Protein AF-A0A7H4LVR6-F1 (afdb_monomer_lite)

Organism: NCBI:txid1134687

Sequence (147 aa):
MIKVTFMGAGSTIFARNVLGDIMTTPALKEVEIALYDIDSARLNESLAMLNNINRNTNAGRAKIAAYLGVENRRAALKNANYVVNAIQVGGYDPCTITDFTIAKNMVFSKLLPIPWALAVSSARCAPYPCCLISHGILKPCARTPGC

Secondary structure (DSSP, 8-state):
-EEEEEETTT-HHHHHHHHHHHHHSGGGSSEEEEEEES-HHHHHHHHHHHHHHHHHHHTT-SEEEEEEHHHHHHHHHTT-SEEEE---TTIIIIIIHHHHHHHHHTGGGGS--S-HHHHHHHHHTTTS-----SS------PPPP--

pLDDT: mean 77.24, std 24.0, range [25.94, 97.75]

Structure (mmCIF, N/CA/C/O backbone):
data_AF-A0A7H4LVR6-F1
#
_entry.id   AF-A0A7H4LVR6-F1
#
loop_
_atom_site.group_PDB
_atom_site.id
_atom_site.type_symbol
_atom_site.label_atom_id
_atom_site.label_alt_id
_atom_site.label_comp_id
_atom_site.label_asym_id
_atom_site.label_entity_id
_atom_site.label_seq_id
_atom_site.pdbx_PDB_ins_code
_atom_site.Cartn_x
_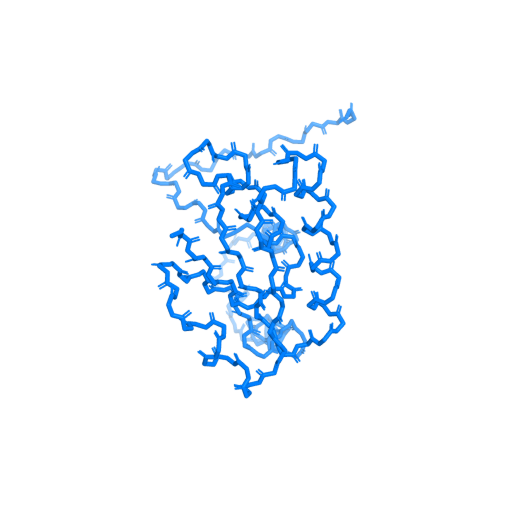atom_site.Cartn_y
_atom_site.Cartn_z
_atom_site.occupancy
_atom_site.B_iso_or_equiv
_atom_site.auth_seq_id
_atom_site.auth_comp_id
_atom_site.auth_asym_id
_atom_site.auth_atom_id
_atom_site.pdbx_PDB_model_num
ATOM 1 N N . MET A 1 1 ? -18.135 0.429 8.178 1.00 77.25 1 MET A N 1
ATOM 2 C CA . MET A 1 1 ? -16.744 0.824 8.484 1.00 77.25 1 MET A CA 1
ATOM 3 C C . MET A 1 1 ? -16.196 1.527 7.261 1.00 77.25 1 MET A C 1
ATOM 5 O O . MET A 1 1 ? -16.496 1.070 6.165 1.00 77.25 1 MET A O 1
ATOM 9 N N . ILE A 1 2 ? -15.498 2.649 7.429 1.00 94.44 2 ILE A N 1
ATOM 10 C CA . ILE A 1 2 ? -14.955 3.393 6.287 1.00 94.44 2 ILE A CA 1
ATOM 11 C C . ILE A 1 2 ? -13.805 2.577 5.693 1.00 94.44 2 ILE A C 1
ATOM 13 O O . ILE A 1 2 ? -12.933 2.127 6.434 1.00 94.44 2 ILE A O 1
ATOM 17 N N . LYS A 1 3 ? -13.811 2.382 4.373 1.00 96.50 3 LYS A N 1
ATOM 18 C CA . LYS A 1 3 ? -12.729 1.742 3.624 1.00 96.50 3 LYS A CA 1
ATOM 19 C C . LYS A 1 3 ? -12.051 2.746 2.699 1.00 96.50 3 LYS A C 1
ATOM 21 O O . LYS A 1 3 ? -12.698 3.337 1.832 1.00 96.50 3 LYS A O 1
ATOM 26 N N . VAL A 1 4 ? -10.741 2.893 2.852 1.00 96.94 4 VAL A N 1
ATOM 27 C CA . VAL A 1 4 ? -9.880 3.716 2.002 1.00 96.94 4 VAL A CA 1
ATOM 28 C C . VAL A 1 4 ? -8.967 2.791 1.211 1.00 96.94 4 VAL A C 1
ATOM 30 O O . VAL A 1 4 ? -8.219 2.002 1.781 1.00 96.94 4 VAL A O 1
ATOM 33 N N . THR A 1 5 ? -9.028 2.875 -0.114 1.00 97.44 5 THR A N 1
ATOM 34 C CA . THR A 1 5 ? -8.113 2.146 -1.000 1.00 97.44 5 THR A CA 1
ATOM 35 C C . THR A 1 5 ? -7.020 3.078 -1.482 1.00 97.44 5 THR A C 1
ATOM 37 O O . THR A 1 5 ? -7.306 4.165 -1.977 1.00 97.44 5 THR A O 1
ATOM 40 N N . PHE A 1 6 ? -5.774 2.649 -1.355 1.00 96.62 6 PHE A N 1
ATOM 41 C CA . PHE A 1 6 ? -4.603 3.402 -1.764 1.00 96.62 6 PHE A CA 1
ATOM 42 C C . PHE A 1 6 ? -3.923 2.689 -2.932 1.00 96.62 6 PHE A C 1
ATOM 44 O O . PHE A 1 6 ? -3.310 1.635 -2.767 1.00 96.62 6 PHE A O 1
ATOM 51 N N . MET A 1 7 ? -4.072 3.261 -4.121 1.00 95.31 7 MET A N 1
ATOM 52 C CA . MET A 1 7 ? -3.514 2.744 -5.366 1.00 95.31 7 MET A CA 1
ATOM 53 C C . MET A 1 7 ? -2.118 3.331 -5.577 1.00 95.31 7 MET A C 1
ATOM 55 O O . MET A 1 7 ? -1.972 4.552 -5.607 1.00 95.31 7 MET A O 1
ATOM 59 N N . GLY A 1 8 ? -1.105 2.482 -5.755 1.00 92.50 8 GLY A N 1
ATOM 60 C CA . GLY A 1 8 ? 0.295 2.923 -5.790 1.00 92.50 8 GLY A CA 1
ATOM 61 C C . GLY A 1 8 ? 0.909 2.982 -4.391 1.00 92.50 8 GLY A C 1
ATOM 62 O O . GLY A 1 8 ? 1.635 3.919 -4.051 1.00 92.50 8 GLY A O 1
ATOM 63 N N . ALA A 1 9 ? 0.568 2.007 -3.546 1.00 92.19 9 ALA A N 1
ATOM 64 C CA . ALA A 1 9 ? 1.022 1.946 -2.162 1.00 92.19 9 ALA A CA 1
ATOM 65 C C . ALA A 1 9 ? 2.536 1.751 -2.016 1.00 92.19 9 ALA A C 1
ATOM 67 O O . ALA A 1 9 ? 3.051 2.014 -0.941 1.00 92.19 9 ALA A O 1
ATOM 68 N N . GLY A 1 10 ? 3.260 1.375 -3.072 1.00 86.56 10 GLY A N 1
ATOM 69 C CA . GLY A 1 10 ? 4.718 1.280 -3.090 1.00 86.56 10 GLY A CA 1
ATOM 70 C C . GLY A 1 10 ? 5.442 2.626 -2.972 1.00 86.56 10 GLY A C 1
ATOM 71 O O . GLY A 1 10 ? 6.674 2.671 -2.934 1.00 86.56 10 GLY A O 1
ATOM 72 N N . SER A 1 11 ? 4.718 3.747 -2.935 1.00 84.38 11 SER A N 1
ATOM 73 C CA . SER A 1 11 ? 5.266 5.046 -2.541 1.00 84.38 11 SER A CA 1
ATOM 74 C C . SER A 1 11 ? 5.277 5.186 -1.017 1.00 84.38 11 SER A C 1
ATOM 76 O O . SER A 1 11 ? 4.369 5.776 -0.430 1.00 84.38 11 SER A O 1
ATOM 78 N N . THR A 1 12 ? 6.325 4.672 -0.369 1.00 83.62 12 THR A N 1
ATOM 79 C CA . THR A 1 12 ? 6.465 4.625 1.098 1.00 83.62 12 THR A CA 1
ATOM 80 C C . THR A 1 12 ? 6.261 5.998 1.755 1.00 83.62 12 THR A C 1
ATOM 82 O O . THR A 1 12 ? 5.557 6.112 2.755 1.00 83.62 12 THR A O 1
ATOM 85 N N . ILE A 1 13 ? 6.804 7.076 1.176 1.00 86.75 13 ILE A N 1
ATOM 86 C CA . ILE A 1 13 ? 6.661 8.436 1.725 1.00 86.75 13 ILE A CA 1
ATOM 87 C C . ILE A 1 13 ? 5.231 8.966 1.578 1.00 86.75 13 ILE A C 1
ATOM 89 O O . ILE A 1 13 ? 4.672 9.512 2.530 1.00 86.75 13 ILE A O 1
ATOM 93 N N . PHE A 1 14 ? 4.621 8.799 0.404 1.00 89.56 14 PHE A N 1
ATOM 94 C CA . PHE A 1 14 ? 3.276 9.316 0.160 1.00 89.56 14 PHE A CA 1
ATOM 95 C C . PHE A 1 14 ? 2.226 8.526 0.953 1.00 89.56 14 PHE A C 1
ATOM 97 O O . PHE A 1 14 ? 1.366 9.120 1.604 1.00 89.56 14 PHE A O 1
ATOM 104 N N . ALA A 1 15 ? 2.356 7.195 0.982 1.00 90.94 15 ALA A N 1
ATOM 105 C CA . ALA A 1 15 ? 1.525 6.310 1.789 1.00 90.94 15 ALA A CA 1
ATOM 106 C C . ALA A 1 15 ? 1.638 6.648 3.281 1.00 90.94 15 ALA A C 1
ATOM 108 O O . ALA A 1 15 ? 0.615 6.766 3.951 1.00 90.94 15 ALA A O 1
ATOM 109 N N . ARG A 1 16 ? 2.855 6.884 3.794 1.00 91.88 16 ARG A N 1
ATOM 110 C CA . ARG A 1 16 ? 3.082 7.300 5.186 1.00 91.88 16 ARG A CA 1
ATOM 111 C C . ARG A 1 16 ? 2.337 8.579 5.538 1.00 91.88 16 ARG A C 1
ATOM 113 O O . ARG A 1 16 ? 1.674 8.610 6.566 1.00 91.88 16 ARG A O 1
ATOM 120 N N . ASN A 1 17 ? 2.483 9.624 4.728 1.00 92.12 17 ASN A N 1
ATOM 121 C CA . ASN A 1 17 ? 1.935 10.938 5.058 1.00 92.12 17 ASN A CA 1
ATOM 122 C C . ASN A 1 17 ? 0.404 10.902 5.034 1.00 92.12 17 ASN A C 1
ATOM 124 O O . ASN A 1 17 ? -0.238 11.208 6.030 1.00 92.12 17 ASN A O 1
ATOM 128 N N . VAL A 1 18 ? -0.183 10.421 3.934 1.00 92.94 18 VAL A N 1
ATOM 129 C CA . VAL A 1 18 ? -1.643 10.402 3.774 1.00 92.94 18 VAL A CA 1
ATOM 130 C C . VAL A 1 18 ? -2.299 9.444 4.767 1.00 92.94 18 VAL A C 1
ATOM 132 O O . VAL A 1 18 ? -3.244 9.810 5.458 1.00 92.94 18 VAL A O 1
ATOM 135 N N . LEU A 1 19 ? -1.818 8.202 4.855 1.00 93.88 19 LEU A N 1
ATOM 136 C CA . LEU A 1 19 ? -2.454 7.193 5.705 1.00 93.88 19 LEU A CA 1
ATOM 137 C C . LEU A 1 19 ? -2.108 7.394 7.186 1.00 93.88 19 LEU A C 1
ATOM 139 O O . LEU A 1 19 ? -2.913 7.041 8.046 1.00 93.88 19 LEU A O 1
ATOM 143 N N . GLY A 1 20 ? -0.954 7.991 7.492 1.00 92.62 20 GLY A N 1
ATOM 144 C CA . GLY A 1 20 ? -0.599 8.419 8.843 1.00 92.62 20 GLY A CA 1
ATOM 145 C C . GLY A 1 20 ? -1.561 9.481 9.377 1.00 92.62 20 GLY A C 1
ATOM 146 O O . GLY A 1 20 ? -2.053 9.338 10.495 1.00 92.62 20 GLY A O 1
ATOM 147 N N . ASP A 1 21 ? -1.913 10.476 8.561 1.00 93.38 21 ASP A N 1
ATOM 148 C CA . ASP A 1 21 ? -2.881 11.517 8.936 1.00 93.38 21 ASP A CA 1
ATOM 149 C C . ASP A 1 21 ? -4.297 10.952 9.131 1.00 93.38 21 ASP A C 1
ATOM 151 O O . ASP A 1 21 ? -5.027 11.338 10.049 1.00 93.38 21 ASP A O 1
ATOM 155 N N . ILE A 1 22 ? -4.685 9.966 8.316 1.00 93.81 22 ILE A N 1
ATOM 156 C CA . ILE A 1 22 ? -5.948 9.239 8.506 1.00 93.81 22 ILE A CA 1
ATOM 157 C C . ILE A 1 22 ? -5.968 8.549 9.878 1.00 93.81 22 ILE A C 1
ATOM 159 O O . ILE A 1 22 ? -6.966 8.628 10.593 1.00 93.81 22 ILE A O 1
ATOM 163 N N . MET A 1 23 ? -4.862 7.917 10.283 1.00 91.75 23 MET A N 1
ATOM 164 C CA . MET A 1 23 ? -4.756 7.223 11.571 1.00 91.75 23 MET A CA 1
ATOM 165 C C . MET A 1 23 ? -4.746 8.169 12.785 1.00 91.75 23 MET A C 1
ATOM 167 O O . MET A 1 23 ? -5.114 7.749 13.884 1.00 91.75 23 MET A O 1
ATOM 171 N N . THR A 1 24 ? -4.345 9.432 12.624 1.00 91.81 24 THR A N 1
ATOM 172 C CA . THR A 1 24 ? -4.364 10.435 13.706 1.00 91.81 24 THR A CA 1
ATOM 173 C C . THR A 1 24 ? -5.690 11.195 13.784 1.00 91.81 24 THR A C 1
ATOM 175 O O . THR A 1 24 ? -6.057 11.685 14.857 1.00 91.81 24 THR A O 1
ATOM 178 N N . THR A 1 25 ? -6.465 11.223 12.697 1.00 94.38 25 THR A N 1
ATOM 179 C CA . THR A 1 25 ? -7.757 11.918 12.610 1.00 94.38 25 THR A CA 1
ATOM 180 C C . THR A 1 25 ? -8.848 11.201 13.418 1.00 94.38 25 THR A C 1
ATOM 182 O O . THR A 1 25 ? -9.215 10.079 13.072 1.00 94.38 25 THR A O 1
ATOM 185 N N . PRO A 1 26 ? -9.455 11.830 14.450 1.00 91.25 26 PRO A N 1
ATOM 186 C CA . PRO A 1 26 ? -10.409 11.180 15.354 1.00 91.25 26 PRO A CA 1
ATOM 187 C C . PRO A 1 26 ? -11.542 10.390 14.689 1.00 91.25 26 PRO A C 1
ATOM 189 O O . PRO A 1 26 ? -11.831 9.277 15.118 1.00 91.25 26 PRO A O 1
ATOM 192 N N . ALA A 1 27 ? -12.130 10.933 13.623 1.00 92.00 27 ALA A N 1
ATOM 193 C CA . ALA A 1 27 ? -13.241 10.315 12.901 1.00 92.00 27 ALA A CA 1
ATOM 194 C C . ALA A 1 27 ? -12.840 9.098 12.040 1.00 92.00 27 ALA A C 1
ATOM 196 O O . ALA A 1 27 ? -13.711 8.347 11.610 1.00 92.00 27 ALA A O 1
ATOM 197 N N . LEU A 1 28 ? -11.544 8.904 11.773 1.00 92.56 28 LEU A N 1
ATOM 198 C CA . LEU A 1 28 ? -11.022 7.899 10.837 1.00 92.56 28 LEU A CA 1
ATOM 199 C C . LEU A 1 28 ? -10.084 6.879 11.499 1.00 92.56 28 LEU A C 1
ATOM 201 O O . LEU A 1 28 ? -9.461 6.071 10.818 1.00 92.56 28 LEU A O 1
ATOM 205 N N . LYS A 1 29 ? -9.999 6.872 12.831 1.00 90.94 29 LYS A N 1
ATOM 206 C CA . LYS A 1 29 ? -9.119 5.960 13.578 1.00 90.94 29 LYS A CA 1
ATOM 207 C C . LYS A 1 29 ? -9.463 4.476 13.384 1.00 90.94 29 LYS A C 1
ATOM 209 O O . LYS A 1 29 ? -8.576 3.628 13.477 1.00 90.94 29 LYS A O 1
ATOM 214 N N . GLU A 1 30 ? -10.729 4.167 13.112 1.00 94.44 30 GLU A N 1
ATOM 215 C CA . GLU A 1 30 ? -11.259 2.815 12.879 1.00 94.44 30 GLU A CA 1
ATOM 216 C C . GLU A 1 30 ? -11.623 2.630 11.400 1.00 94.44 30 GLU A C 1
ATOM 218 O O . GLU A 1 30 ? -12.789 2.546 11.004 1.00 94.44 30 GLU A O 1
ATOM 223 N N . VAL A 1 31 ? -10.588 2.626 10.563 1.00 95.31 31 VAL A N 1
ATOM 224 C CA . VAL A 1 31 ? -10.686 2.552 9.101 1.00 95.31 31 VAL A CA 1
ATOM 225 C C . VAL A 1 31 ? -10.094 1.242 8.577 1.00 95.31 31 VAL A C 1
ATOM 227 O O . VAL A 1 31 ? -9.145 0.694 9.144 1.00 95.31 31 VAL A O 1
ATOM 230 N N . GLU A 1 32 ? -10.639 0.741 7.472 1.00 96.69 32 GLU A N 1
ATOM 231 C CA . GLU A 1 32 ? -10.003 -0.291 6.653 1.00 96.69 32 GLU A CA 1
ATOM 232 C C . GLU A 1 32 ? -9.153 0.372 5.565 1.00 96.69 32 GLU A C 1
ATOM 234 O O . GLU A 1 32 ? -9.649 1.176 4.780 1.00 96.69 32 GLU A O 1
ATOM 239 N N . ILE A 1 33 ? -7.875 0.022 5.503 1.00 96.88 33 ILE A N 1
ATOM 240 C CA . ILE A 1 33 ? -6.916 0.523 4.525 1.00 96.88 33 ILE A CA 1
ATOM 241 C C . ILE A 1 33 ? -6.541 -0.632 3.603 1.00 96.88 33 ILE A C 1
ATOM 243 O O . ILE A 1 33 ? -5.898 -1.594 4.022 1.00 96.88 33 ILE A O 1
ATOM 247 N N . ALA A 1 34 ? -6.929 -0.524 2.336 1.00 97.75 34 ALA A N 1
ATOM 248 C CA . ALA A 1 34 ? -6.528 -1.450 1.288 1.00 97.75 34 ALA A CA 1
ATOM 249 C C . ALA A 1 34 ? -5.344 -0.859 0.514 1.00 97.75 34 ALA A C 1
ATOM 251 O O . ALA A 1 34 ? -5.501 0.113 -0.221 1.00 97.75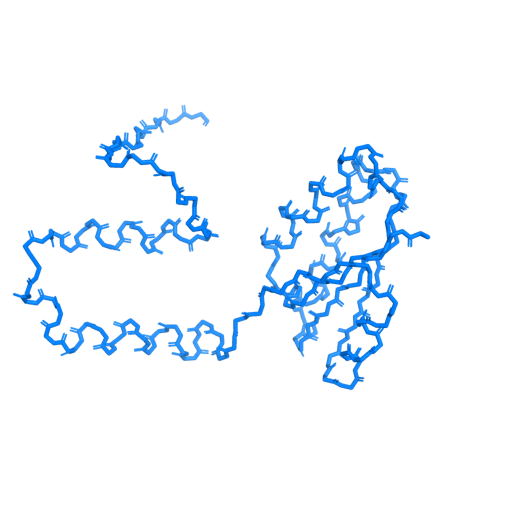 34 ALA A O 1
ATOM 252 N N . LEU A 1 35 ? -4.161 -1.440 0.681 1.00 97.56 35 LEU A N 1
ATOM 253 C CA . LEU A 1 35 ? -2.952 -1.074 -0.047 1.00 97.56 35 LEU A CA 1
ATOM 254 C C . LEU A 1 35 ? -2.884 -1.879 -1.336 1.00 97.56 35 LEU A C 1
ATOM 256 O O . LEU A 1 35 ? -2.927 -3.106 -1.291 1.00 97.56 35 LEU A O 1
ATOM 260 N N . TYR A 1 36 ? -2.761 -1.204 -2.471 1.00 97.31 36 TYR A N 1
ATOM 261 C CA . TYR A 1 36 ? -2.614 -1.849 -3.765 1.00 97.31 36 TYR A CA 1
ATOM 262 C C . TYR A 1 36 ? -1.337 -1.391 -4.458 1.00 97.31 36 TYR A C 1
ATOM 264 O O . TYR A 1 36 ? -1.112 -0.188 -4.625 1.00 97.31 36 TYR A O 1
ATOM 272 N N . ASP A 1 37 ? -0.541 -2.351 -4.919 1.00 94.94 37 ASP A N 1
ATOM 273 C CA . ASP A 1 37 ? 0.571 -2.105 -5.832 1.00 94.94 37 ASP A CA 1
ATOM 274 C C . ASP A 1 37 ? 0.827 -3.328 -6.728 1.00 94.94 37 ASP A C 1
ATOM 276 O O . ASP A 1 37 ? 0.359 -4.435 -6.455 1.00 94.94 37 ASP A O 1
ATOM 280 N N . ILE A 1 38 ? 1.558 -3.120 -7.820 1.00 93.81 38 ILE A N 1
ATOM 281 C CA . ILE A 1 38 ? 2.032 -4.192 -8.703 1.00 93.81 38 ILE A CA 1
ATOM 282 C C . ILE A 1 38 ? 3.386 -4.746 -8.241 1.00 93.81 38 ILE A C 1
ATOM 284 O O . ILE A 1 38 ? 3.715 -5.882 -8.567 1.00 93.81 38 ILE A O 1
ATOM 288 N N . ASP A 1 39 ? 4.152 -3.959 -7.480 1.00 92.75 39 ASP A N 1
ATOM 289 C CA . ASP A 1 39 ? 5.465 -4.330 -6.956 1.00 92.75 39 ASP A CA 1
ATOM 290 C C . ASP A 1 39 ? 5.341 -4.888 -5.531 1.00 92.75 39 ASP A C 1
ATOM 292 O O . ASP A 1 39 ? 4.955 -4.187 -4.592 1.00 92.75 39 ASP A O 1
ATOM 296 N N . SER A 1 40 ? 5.690 -6.164 -5.361 1.00 94.50 40 SER A N 1
ATOM 297 C CA . SER A 1 40 ? 5.578 -6.865 -4.081 1.00 94.50 40 SER A CA 1
ATOM 298 C C . SER A 1 40 ? 6.561 -6.365 -3.027 1.00 94.50 40 SER A C 1
ATOM 300 O O . SER A 1 40 ? 6.195 -6.276 -1.855 1.00 94.50 40 SER A O 1
ATOM 302 N N . ALA A 1 41 ? 7.789 -6.015 -3.415 1.00 93.31 41 ALA A N 1
ATOM 303 C CA . ALA A 1 41 ? 8.813 -5.560 -2.484 1.00 93.31 41 ALA A CA 1
ATOM 304 C C . ALA A 1 41 ? 8.410 -4.214 -1.874 1.00 93.31 41 ALA A C 1
ATOM 306 O O . ALA A 1 41 ? 8.366 -4.069 -0.649 1.00 93.31 41 ALA A O 1
ATOM 307 N N . ARG A 1 42 ? 8.012 -3.264 -2.725 1.00 93.06 42 ARG A N 1
ATOM 308 C CA . ARG A 1 42 ? 7.587 -1.925 -2.291 1.00 93.06 42 ARG A CA 1
ATOM 309 C C . ARG A 1 42 ? 6.283 -1.955 -1.494 1.00 93.06 42 ARG A C 1
ATOM 311 O O . ARG A 1 42 ? 6.125 -1.210 -0.523 1.00 93.06 42 ARG A O 1
ATOM 318 N N . LEU A 1 43 ? 5.351 -2.828 -1.881 1.00 95.19 43 LEU A N 1
ATOM 319 C CA . LEU A 1 43 ? 4.097 -3.029 -1.156 1.00 95.19 43 LEU A CA 1
ATOM 320 C C . LEU A 1 43 ? 4.345 -3.575 0.255 1.00 95.19 43 LEU A C 1
ATOM 322 O O . LEU A 1 43 ? 3.765 -3.067 1.215 1.00 95.19 43 LEU A O 1
ATOM 326 N N . ASN A 1 44 ? 5.225 -4.570 0.392 1.00 95.31 44 ASN A N 1
ATOM 327 C CA . ASN A 1 44 ? 5.575 -5.159 1.685 1.00 95.31 44 ASN A CA 1
ATOM 328 C C . ASN A 1 44 ? 6.283 -4.158 2.605 1.00 95.31 44 ASN A C 1
ATOM 330 O O . ASN A 1 44 ? 5.970 -4.098 3.795 1.00 95.31 44 ASN A O 1
ATOM 334 N N . GLU A 1 45 ? 7.188 -3.341 2.063 1.00 94.56 45 GLU A N 1
ATOM 335 C CA . GLU A 1 45 ? 7.853 -2.276 2.819 1.00 94.56 45 GLU A CA 1
ATOM 336 C C . GLU A 1 45 ? 6.833 -1.272 3.377 1.00 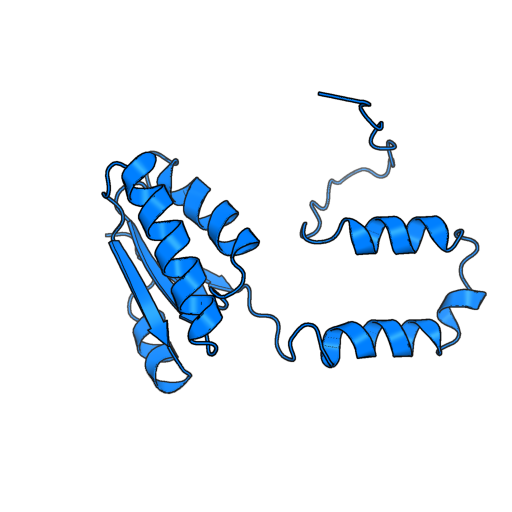94.56 45 GLU A C 1
ATOM 338 O O . GLU A 1 45 ? 6.824 -0.961 4.573 1.00 94.56 45 GLU A O 1
ATOM 343 N N . SER A 1 46 ? 5.906 -0.828 2.527 1.00 94.38 46 SER A N 1
ATOM 344 C CA . SER A 1 46 ? 4.861 0.121 2.915 1.00 94.38 46 SER A CA 1
ATOM 345 C C . SER A 1 46 ? 3.882 -0.478 3.926 1.00 94.38 46 SER A C 1
ATOM 347 O O . SER A 1 46 ? 3.508 0.187 4.894 1.00 94.38 46 SER A O 1
ATOM 349 N N . LEU A 1 47 ? 3.520 -1.755 3.770 1.00 96.38 47 LEU A N 1
ATOM 350 C CA . LEU A 1 47 ? 2.697 -2.491 4.727 1.00 96.38 47 LEU A CA 1
ATOM 351 C C . LEU A 1 47 ? 3.372 -2.580 6.105 1.00 96.38 47 LEU A C 1
ATOM 353 O O . LEU A 1 47 ? 2.732 -2.309 7.122 1.00 96.38 47 LEU A O 1
ATOM 357 N N . ALA A 1 48 ? 4.656 -2.944 6.158 1.00 96.19 48 ALA A N 1
ATOM 358 C CA . ALA A 1 48 ? 5.405 -3.047 7.409 1.00 96.19 48 ALA A CA 1
ATOM 359 C C . ALA A 1 48 ? 5.496 -1.690 8.127 1.00 96.19 48 ALA A C 1
ATOM 361 O O . ALA A 1 48 ? 5.227 -1.594 9.329 1.00 96.19 48 ALA A O 1
ATOM 362 N N . MET A 1 49 ? 5.804 -0.631 7.375 1.00 95.56 49 MET A N 1
ATOM 363 C CA . MET A 1 49 ? 5.882 0.738 7.879 1.00 95.56 49 MET A CA 1
ATOM 364 C C . MET A 1 49 ? 4.537 1.218 8.448 1.00 95.56 49 MET A C 1
ATOM 366 O O . MET A 1 49 ? 4.486 1.696 9.584 1.00 95.56 49 MET A O 1
ATOM 370 N N . LEU A 1 50 ? 3.432 1.016 7.726 1.00 95.81 50 LEU A N 1
ATOM 371 C CA . LEU A 1 50 ? 2.103 1.437 8.178 1.00 95.81 50 LEU A CA 1
ATOM 372 C C . LEU A 1 50 ? 1.599 0.621 9.371 1.00 95.81 50 LEU A C 1
ATOM 374 O O . LEU A 1 50 ? 0.986 1.183 10.276 1.00 95.81 50 LEU A O 1
ATOM 378 N N . ASN A 1 51 ? 1.902 -0.678 9.433 1.00 96.31 51 ASN A N 1
ATOM 379 C CA . ASN A 1 51 ? 1.606 -1.495 10.611 1.00 96.31 51 ASN A CA 1
ATOM 380 C C . ASN A 1 51 ? 2.364 -1.010 11.853 1.00 96.31 51 ASN A C 1
ATOM 382 O O . ASN A 1 51 ? 1.832 -1.055 12.964 1.00 96.31 51 ASN A O 1
ATOM 386 N N . ASN A 1 52 ? 3.597 -0.526 11.693 1.00 95.62 52 ASN A N 1
ATOM 387 C CA . ASN A 1 52 ? 4.340 0.078 12.794 1.00 95.62 52 ASN A CA 1
ATOM 388 C C . ASN A 1 52 ? 3.680 1.381 13.275 1.00 95.62 52 ASN A C 1
ATOM 390 O O . ASN A 1 52 ? 3.450 1.545 14.471 1.00 95.62 52 ASN A O 1
ATOM 394 N N . ILE A 1 53 ? 3.299 2.269 12.353 1.00 94.25 53 ILE A N 1
ATOM 395 C CA . ILE A 1 53 ? 2.607 3.528 12.682 1.00 94.25 53 ILE A CA 1
ATOM 396 C C . ILE A 1 53 ? 1.261 3.257 13.361 1.00 94.25 53 ILE A C 1
ATOM 398 O O . ILE A 1 53 ? 0.958 3.846 14.397 1.00 94.25 53 ILE A O 1
ATOM 402 N N . ASN A 1 54 ? 0.473 2.322 12.829 1.00 96.25 54 ASN A N 1
ATOM 403 C CA . ASN A 1 54 ? -0.829 1.977 13.386 1.00 96.25 54 ASN A CA 1
ATOM 404 C C . ASN A 1 54 ? -0.709 1.478 14.834 1.00 96.25 54 ASN A C 1
ATOM 406 O O . ASN A 1 54 ? -1.480 1.903 15.694 1.00 96.25 54 ASN A O 1
ATOM 410 N N . ARG A 1 55 ? 0.288 0.632 15.129 1.00 95.94 55 ARG A N 1
ATOM 411 C CA . ARG A 1 55 ? 0.563 0.162 16.496 1.00 95.94 55 ARG A CA 1
ATOM 412 C C . ARG A 1 55 ? 0.992 1.299 17.424 1.00 95.94 55 ARG A C 1
ATOM 414 O O . ARG A 1 55 ? 0.429 1.422 18.506 1.00 95.94 55 ARG A O 1
ATOM 421 N N . ASN A 1 56 ? 1.928 2.141 16.990 1.00 94.75 56 ASN A N 1
ATOM 422 C CA . ASN A 1 56 ? 2.540 3.159 17.850 1.00 94.75 56 ASN A CA 1
ATOM 423 C C . ASN A 1 56 ? 1.652 4.392 18.078 1.00 94.75 56 ASN A C 1
ATOM 425 O O . ASN A 1 56 ? 1.709 4.996 19.144 1.00 94.75 56 ASN A O 1
ATOM 429 N N . THR A 1 57 ? 0.842 4.783 17.092 1.00 92.19 57 THR A N 1
ATOM 430 C CA . THR A 1 57 ? 0.108 6.062 17.114 1.00 92.19 57 THR A CA 1
ATOM 431 C C . THR A 1 57 ? -1.408 5.883 17.196 1.00 92.19 57 THR A C 1
ATOM 433 O O . THR A 1 57 ? -2.099 6.736 17.748 1.00 92.19 57 THR A O 1
ATOM 436 N N . ASN A 1 58 ? -1.948 4.774 16.685 1.00 94.44 58 ASN A N 1
ATOM 437 C CA . ASN A 1 58 ? -3.394 4.541 16.612 1.00 94.44 58 ASN A CA 1
ATOM 438 C C . ASN A 1 58 ? -3.870 3.351 17.468 1.00 94.44 58 ASN A C 1
ATOM 440 O O . ASN A 1 58 ? -5.042 2.969 17.401 1.00 94.44 58 ASN A O 1
ATOM 444 N N . ALA A 1 59 ? -2.988 2.783 18.299 1.00 94.12 59 ALA A N 1
ATOM 445 C CA . ALA A 1 59 ? -3.257 1.611 19.138 1.00 94.12 59 ALA A CA 1
ATOM 446 C C . ALA A 1 59 ? -3.759 0.385 18.344 1.00 94.12 59 ALA A C 1
ATOM 448 O O . ALA A 1 59 ? -4.539 -0.418 18.848 1.00 94.12 59 ALA A O 1
ATOM 449 N N . GLY A 1 60 ? -3.350 0.256 17.077 1.00 93.12 60 GLY A N 1
ATOM 450 C CA . GLY A 1 60 ? -3.698 -0.879 16.221 1.00 93.12 60 GLY A CA 1
ATOM 451 C C . GLY A 1 60 ? -5.149 -0.907 15.728 1.00 93.12 60 GLY A C 1
ATOM 452 O O . GLY A 1 60 ? -5.605 -1.951 15.274 1.00 93.12 60 GLY A O 1
ATOM 453 N N . ARG A 1 61 ? -5.888 0.207 15.812 1.00 94.94 61 ARG A N 1
ATOM 454 C CA . ARG A 1 61 ? -7.326 0.245 15.482 1.00 94.94 61 ARG A CA 1
ATOM 455 C C . ARG A 1 61 ? -7.643 0.209 13.987 1.00 94.94 61 ARG A C 1
ATOM 457 O O . ARG A 1 61 ? -8.725 -0.242 13.616 1.00 94.94 61 ARG A O 1
ATOM 464 N N . ALA A 1 62 ? -6.724 0.649 13.126 1.00 95.94 62 ALA A N 1
ATOM 465 C CA . ALA A 1 62 ? -6.916 0.544 11.681 1.00 95.94 62 ALA A CA 1
ATOM 466 C C . ALA A 1 62 ? -6.657 -0.893 11.204 1.00 95.94 62 ALA A C 1
ATOM 468 O O . ALA A 1 62 ? -5.725 -1.552 11.668 1.00 95.94 62 ALA A O 1
ATOM 469 N N . LYS A 1 63 ? -7.445 -1.374 10.240 1.00 96.31 63 LYS A N 1
ATOM 470 C CA . LYS A 1 63 ? -7.231 -2.675 9.589 1.00 96.31 63 LYS A CA 1
ATOM 471 C C . LYS A 1 63 ? -6.523 -2.455 8.266 1.00 96.31 63 LYS A C 1
ATOM 473 O O . LYS A 1 63 ? -7.082 -1.806 7.393 1.00 96.31 63 LYS A O 1
ATOM 478 N N . ILE A 1 64 ? -5.315 -2.984 8.107 1.00 96.56 64 ILE A N 1
ATOM 479 C CA . ILE A 1 64 ? -4.501 -2.773 6.905 1.00 96.56 64 ILE A CA 1
ATOM 480 C C . ILE A 1 64 ? -4.388 -4.097 6.151 1.00 96.56 64 ILE A C 1
ATOM 482 O O . ILE A 1 64 ? -3.979 -5.102 6.729 1.00 96.56 64 ILE A O 1
ATOM 486 N N . ALA A 1 65 ? -4.746 -4.098 4.870 1.00 96.94 65 ALA A N 1
ATOM 487 C CA . ALA A 1 65 ? -4.662 -5.258 3.988 1.00 96.94 65 ALA A CA 1
ATOM 488 C C . ALA A 1 65 ? -3.914 -4.892 2.703 1.00 96.94 65 ALA A C 1
ATOM 490 O O . ALA A 1 65 ? -4.144 -3.824 2.137 1.00 96.94 65 ALA A O 1
ATOM 491 N N . ALA A 1 66 ? -3.035 -5.777 2.237 1.00 97.19 66 ALA A N 1
ATOM 492 C CA . ALA A 1 66 ? -2.278 -5.597 1.003 1.00 97.19 66 ALA A CA 1
ATOM 493 C C . ALA A 1 66 ? -2.859 -6.450 -0.133 1.00 97.19 66 ALA A C 1
ATOM 495 O O . ALA A 1 66 ? -3.230 -7.605 0.069 1.00 97.19 66 ALA A O 1
ATOM 496 N N . TYR A 1 67 ? -2.912 -5.869 -1.327 1.00 97.44 67 TYR A N 1
ATOM 497 C CA . TYR A 1 67 ? -3.426 -6.463 -2.554 1.00 97.44 67 TYR A CA 1
ATOM 498 C C . TYR A 1 67 ? -2.364 -6.299 -3.641 1.00 97.44 67 TYR A C 1
ATOM 500 O O . TYR A 1 67 ? -2.115 -5.190 -4.113 1.00 97.44 67 TYR A O 1
ATOM 508 N N . LEU A 1 68 ? -1.725 -7.404 -4.012 1.00 96.44 68 LEU A N 1
ATOM 509 C CA . LEU A 1 68 ? -0.648 -7.430 -4.997 1.00 96.44 68 LEU A CA 1
ATOM 510 C C . LEU A 1 68 ? -1.194 -7.772 -6.385 1.00 96.44 68 LEU A C 1
ATOM 512 O O . LEU A 1 68 ? -1.988 -8.697 -6.499 1.00 96.44 68 LEU A O 1
ATOM 516 N N . GLY A 1 69 ? -0.724 -7.086 -7.424 1.00 92.69 69 GLY A N 1
ATOM 517 C CA . GLY A 1 69 ? -0.931 -7.519 -8.809 1.00 92.69 69 GLY A CA 1
ATOM 518 C C . GLY A 1 69 ? -2.300 -7.162 -9.398 1.00 92.69 69 GLY A C 1
ATOM 519 O O . GLY A 1 69 ? -3.285 -6.914 -8.698 1.00 92.69 69 GLY A O 1
ATOM 520 N N . VAL A 1 70 ? -2.361 -7.098 -10.732 1.00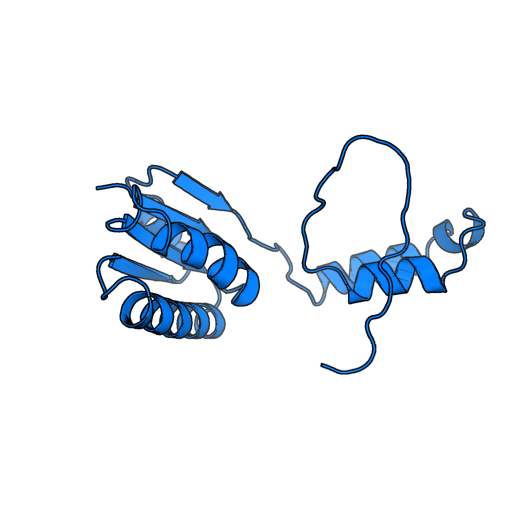 91.38 70 VAL A N 1
ATOM 521 C CA . VAL A 1 70 ? -3.524 -6.603 -11.497 1.00 91.38 70 VAL A CA 1
ATOM 522 C C . VAL A 1 70 ? -4.798 -7.400 -11.198 1.00 91.38 70 VAL A C 1
ATOM 524 O O . VAL A 1 70 ? -5.895 -6.833 -11.173 1.00 91.38 70 VAL A O 1
ATOM 527 N N . GLU A 1 71 ? -4.658 -8.692 -10.926 1.00 94.19 71 GLU A N 1
ATOM 528 C CA . GLU A 1 71 ? -5.722 -9.621 -10.560 1.00 94.19 71 GLU A CA 1
ATOM 529 C C . GLU A 1 71 ? -6.449 -9.209 -9.272 1.00 94.19 71 GLU A C 1
ATOM 531 O O . GLU A 1 71 ? -7.679 -9.280 -9.198 1.00 94.19 71 GLU A O 1
ATOM 536 N N . ASN A 1 72 ? -5.721 -8.667 -8.293 1.00 95.25 72 ASN A N 1
ATOM 537 C CA . ASN A 1 72 ? -6.281 -8.266 -7.004 1.00 95.25 72 ASN A CA 1
ATOM 538 C C . ASN A 1 72 ? -6.772 -6.815 -6.984 1.00 95.25 72 ASN A C 1
ATOM 540 O O . ASN A 1 72 ? -7.400 -6.386 -6.014 1.00 95.25 72 ASN A O 1
ATOM 544 N N . ARG A 1 73 ? -6.584 -6.058 -8.073 1.00 94.75 73 ARG A N 1
ATOM 545 C CA . ARG A 1 73 ? -7.036 -4.661 -8.179 1.00 94.75 73 ARG A CA 1
ATOM 546 C C . ARG A 1 73 ? -8.528 -4.505 -7.905 1.00 94.75 73 ARG A C 1
ATOM 548 O O . ARG A 1 73 ? -8.952 -3.594 -7.197 1.00 94.75 73 ARG A O 1
ATOM 555 N N . ARG A 1 74 ? -9.344 -5.406 -8.461 1.00 95.94 74 ARG A N 1
ATOM 556 C CA . ARG A 1 74 ? -10.800 -5.380 -8.256 1.00 95.94 74 ARG A CA 1
ATOM 557 C C . ARG A 1 74 ? -11.164 -5.693 -6.803 1.00 95.94 74 ARG A C 1
ATOM 559 O O . ARG A 1 74 ? -12.116 -5.114 -6.290 1.00 95.94 74 ARG A O 1
ATOM 566 N N . ALA A 1 75 ? -10.409 -6.573 -6.146 1.00 95.56 75 ALA A N 1
ATOM 567 C CA . ALA A 1 75 ? -10.609 -6.902 -4.739 1.00 95.56 75 ALA A CA 1
ATOM 568 C C . ALA A 1 75 ? -10.244 -5.720 -3.823 1.00 95.56 75 ALA A C 1
ATOM 570 O O . ALA A 1 75 ? -11.014 -5.403 -2.916 1.00 95.56 75 ALA A O 1
ATOM 571 N N . ALA A 1 76 ? -9.147 -5.012 -4.120 1.00 95.12 76 ALA A N 1
ATOM 572 C CA . ALA A 1 76 ? -8.739 -3.812 -3.390 1.00 95.12 76 ALA A CA 1
ATOM 573 C C . ALA A 1 76 ? -9.841 -2.739 -3.406 1.00 95.12 76 ALA A C 1
ATOM 575 O O . ALA A 1 76 ? -10.258 -2.261 -2.354 1.00 95.12 76 ALA A O 1
ATOM 576 N N . LEU A 1 77 ? -10.382 -2.445 -4.594 1.00 96.19 77 LEU A N 1
ATOM 577 C CA . LEU A 1 77 ? -11.410 -1.417 -4.810 1.00 96.19 77 LEU A CA 1
ATOM 578 C C . LEU A 1 77 ? -12.811 -1.812 -4.317 1.00 96.19 77 LEU A C 1
ATOM 580 O O . LEU A 1 77 ? -13.688 -0.956 -4.190 1.00 96.19 77 LEU A O 1
ATOM 584 N N . LYS A 1 78 ? -13.059 -3.100 -4.056 1.00 96.56 78 LYS A N 1
ATOM 585 C CA . LYS A 1 78 ? -14.384 -3.582 -3.657 1.00 96.56 78 LYS A CA 1
ATOM 586 C C . LYS A 1 78 ? -14.817 -2.916 -2.349 1.00 96.56 78 LYS A C 1
ATOM 588 O O . LYS A 1 78 ? -14.118 -3.023 -1.341 1.00 96.56 78 LYS A O 1
ATOM 593 N N . ASN A 1 79 ? -15.993 -2.288 -2.365 1.00 95.25 79 ASN A N 1
ATOM 594 C CA . ASN A 1 79 ? -16.601 -1.589 -1.226 1.00 95.25 79 ASN A CA 1
ATOM 595 C C . ASN A 1 79 ? -15.764 -0.420 -0.668 1.00 95.25 79 ASN A C 1
ATOM 597 O O . ASN A 1 79 ? -15.939 -0.047 0.489 1.00 95.25 79 ASN A O 1
ATOM 601 N N . ALA A 1 80 ? -14.840 0.144 -1.451 1.00 96.62 80 ALA A N 1
ATOM 602 C CA . ALA A 1 80 ? -14.097 1.328 -1.039 1.00 96.62 80 ALA A CA 1
ATOM 603 C C . ALA A 1 80 ? -15.028 2.548 -0.959 1.00 96.62 80 ALA A C 1
ATOM 605 O O . ALA A 1 80 ? -15.761 2.832 -1.904 1.00 96.62 80 ALA A O 1
ATOM 606 N N . ASN A 1 81 ? -14.977 3.288 0.149 1.00 96.94 81 ASN A N 1
ATOM 607 C CA . ASN A 1 81 ? -15.635 4.592 0.263 1.00 96.94 81 ASN A CA 1
ATOM 608 C C . ASN A 1 81 ? -14.797 5.684 -0.405 1.00 96.94 81 ASN A C 1
ATOM 610 O O . ASN A 1 81 ? -15.344 6.596 -1.015 1.00 96.94 81 ASN A O 1
ATOM 614 N N . TYR A 1 82 ? -13.471 5.566 -0.299 1.00 96.00 82 TYR A N 1
ATOM 615 C CA . TYR A 1 82 ? -12.518 6.504 -0.878 1.00 96.00 82 TYR A CA 1
ATOM 616 C C . TYR A 1 82 ? -11.404 5.755 -1.596 1.00 96.00 82 TYR A C 1
ATOM 618 O O . TYR A 1 82 ? -10.958 4.696 -1.146 1.00 96.00 82 TYR A O 1
ATOM 626 N N . VAL A 1 83 ? -10.933 6.334 -2.698 1.00 96.62 83 VAL A N 1
ATOM 627 C CA . VAL A 1 83 ? -9.796 5.822 -3.461 1.00 96.62 83 VAL A CA 1
ATOM 628 C C . VAL A 1 83 ? -8.784 6.946 -3.626 1.00 96.62 83 VAL A C 1
ATOM 630 O O . VAL A 1 83 ? -9.074 7.959 -4.258 1.00 96.62 83 VAL A O 1
ATOM 633 N N . VAL A 1 84 ? -7.593 6.762 -3.063 1.00 95.00 84 VAL A N 1
ATOM 634 C CA . VAL A 1 84 ? -6.442 7.640 -3.285 1.00 95.00 84 VAL A CA 1
ATOM 635 C C . VAL A 1 84 ? -5.608 7.015 -4.391 1.00 95.00 84 VAL A C 1
ATOM 637 O O . VAL A 1 84 ? -5.100 5.906 -4.230 1.00 95.00 84 VAL A O 1
ATOM 640 N N . ASN A 1 85 ? -5.491 7.708 -5.522 1.00 93.31 85 ASN A N 1
ATOM 641 C CA . ASN A 1 85 ? -4.685 7.245 -6.641 1.00 93.31 85 ASN A CA 1
ATOM 642 C C . ASN A 1 85 ? -3.349 7.983 -6.693 1.00 93.31 85 ASN A C 1
ATOM 644 O O . ASN A 1 85 ? -3.308 9.163 -7.024 1.00 93.31 85 ASN A O 1
ATOM 648 N N . ALA A 1 86 ? -2.273 7.269 -6.379 1.00 89.75 86 ALA A N 1
ATOM 649 C CA . ALA A 1 86 ? -0.905 7.770 -6.330 1.00 89.75 86 ALA A CA 1
ATOM 650 C C . ALA A 1 86 ? 0.041 6.927 -7.198 1.00 89.75 86 ALA A C 1
ATOM 652 O O . ALA A 1 86 ? 1.220 6.761 -6.884 1.00 89.75 86 ALA A O 1
ATOM 653 N N . ILE A 1 87 ? -0.486 6.350 -8.279 1.00 89.75 87 ILE A N 1
ATOM 654 C CA . ILE A 1 87 ? 0.313 5.567 -9.217 1.00 89.75 87 ILE A CA 1
ATOM 655 C C . ILE A 1 87 ? 1.193 6.478 -10.073 1.00 89.75 87 ILE A C 1
ATOM 657 O O . ILE A 1 87 ? 0.767 7.534 -10.538 1.00 89.75 87 ILE A O 1
ATOM 661 N N . GLN A 1 88 ? 2.401 6.006 -10.352 1.00 84.25 88 GLN A N 1
ATOM 662 C CA . GLN A 1 88 ? 3.294 6.585 -11.346 1.00 84.25 88 GLN A CA 1
ATOM 663 C C . GLN A 1 88 ? 3.486 5.557 -12.458 1.00 84.25 88 GLN A C 1
ATOM 665 O O . GLN A 1 88 ? 4.327 4.662 -12.366 1.00 84.25 88 GLN A O 1
ATOM 670 N N . VAL A 1 89 ? 2.648 5.645 -13.491 1.00 84.81 89 VAL A N 1
ATOM 671 C CA . VAL A 1 89 ? 2.714 4.725 -14.632 1.00 84.81 89 VAL A CA 1
ATOM 672 C C . VAL A 1 89 ? 4.033 4.951 -15.370 1.00 84.81 89 VAL A C 1
ATOM 674 O O . VAL A 1 89 ? 4.371 6.086 -15.687 1.00 84.81 89 VAL A O 1
ATOM 677 N N . GLY A 1 90 ? 4.787 3.876 -15.607 1.00 80.62 90 GLY A N 1
ATOM 678 C CA . GLY A 1 90 ? 6.111 3.949 -16.235 1.00 80.62 90 GLY A CA 1
ATOM 679 C C . GLY A 1 90 ? 7.275 4.224 -15.273 1.00 80.62 90 GLY A C 1
ATOM 680 O O . GLY A 1 90 ? 8.429 4.165 -15.686 1.00 80.62 90 GLY A O 1
ATOM 681 N N . GLY A 1 91 ? 6.988 4.463 -13.988 1.00 82.00 91 GLY A N 1
ATOM 682 C CA . GLY A 1 91 ? 8.001 4.603 -12.944 1.00 82.00 91 GLY A CA 1
ATOM 683 C C . GLY A 1 91 ? 8.910 5.829 -13.089 1.00 82.00 91 GLY A C 1
ATOM 684 O O . GLY A 1 91 ? 8.692 6.736 -13.898 1.00 82.00 91 GLY A O 1
ATOM 685 N N . TYR A 1 92 ? 9.943 5.862 -12.248 1.00 79.50 92 TYR A N 1
ATOM 686 C CA . TYR A 1 92 ? 10.971 6.900 -12.306 1.00 79.50 92 TYR A CA 1
ATOM 687 C C . TYR A 1 92 ? 11.904 6.685 -13.508 1.00 79.50 92 TYR A C 1
ATOM 689 O O . TYR A 1 92 ? 12.085 7.579 -14.334 1.00 79.50 92 TYR A O 1
ATOM 697 N N . ASP A 1 93 ? 12.425 5.470 -13.643 1.00 80.06 93 ASP A N 1
ATOM 698 C CA . ASP A 1 93 ? 13.251 5.021 -14.761 1.00 80.06 93 ASP A CA 1
ATOM 699 C C . ASP A 1 93 ? 12.446 3.978 -15.564 1.00 80.06 93 ASP A C 1
ATOM 701 O O . ASP A 1 93 ? 12.015 2.989 -14.963 1.00 80.06 93 ASP A O 1
ATOM 705 N N . PRO A 1 94 ? 12.159 4.180 -16.866 1.00 81.06 94 PRO A N 1
ATOM 706 C CA . PRO A 1 94 ? 12.697 5.221 -17.746 1.00 81.06 94 PRO A CA 1
ATOM 707 C C . PRO A 1 94 ? 11.837 6.477 -17.878 1.00 81.06 94 PRO A C 1
ATOM 709 O O . PRO A 1 94 ? 12.350 7.491 -18.342 1.00 81.06 94 PRO A O 1
ATOM 712 N N . CYS A 1 95 ? 10.545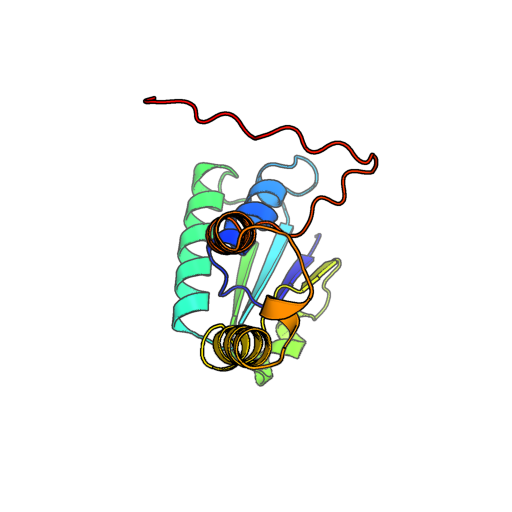 6.449 -17.542 1.00 82.75 95 CYS A N 1
ATOM 713 C CA . CYS A 1 95 ? 9.614 7.485 -18.008 1.00 82.75 95 CYS A CA 1
ATOM 714 C C . CYS A 1 95 ? 9.938 8.879 -17.467 1.00 82.75 95 CYS A C 1
ATOM 716 O O . CYS A 1 95 ? 10.112 9.807 -18.249 1.00 82.75 95 CYS A O 1
ATOM 718 N N . THR A 1 96 ? 10.133 9.015 -16.155 1.00 81.12 96 THR A N 1
ATOM 719 C CA . THR A 1 96 ? 10.420 10.331 -15.559 1.00 81.12 96 THR A CA 1
ATOM 720 C C . THR A 1 96 ? 11.775 10.870 -16.024 1.00 81.12 96 THR A C 1
ATOM 722 O O . THR A 1 96 ? 11.904 12.052 -16.338 1.00 81.12 96 THR A O 1
ATOM 725 N N . ILE A 1 97 ? 12.790 10.006 -16.131 1.00 85.31 97 ILE A N 1
ATOM 726 C CA . ILE A 1 97 ? 14.108 10.378 -16.671 1.00 85.31 97 ILE A CA 1
ATOM 727 C C . ILE A 1 97 ? 14.000 10.795 -18.141 1.00 85.31 97 ILE A C 1
ATOM 729 O O . ILE A 1 97 ? 14.630 11.771 -18.554 1.00 85.31 97 ILE A O 1
ATOM 733 N N . THR A 1 98 ? 13.204 10.078 -18.930 1.00 85.50 98 THR A N 1
ATOM 734 C CA . THR A 1 98 ? 13.000 10.350 -20.355 1.00 85.50 98 THR A CA 1
ATOM 735 C C . THR A 1 98 ? 12.302 11.689 -20.546 1.00 85.50 98 THR A C 1
ATOM 737 O O . THR A 1 98 ? 12.785 12.498 -21.334 1.00 85.50 98 THR A O 1
ATOM 740 N N . ASP A 1 99 ? 11.257 11.976 -19.766 1.00 84.00 99 ASP A N 1
ATOM 741 C CA . ASP A 1 99 ? 10.543 13.256 -19.797 1.00 84.00 99 ASP A CA 1
ATOM 742 C C . ASP A 1 99 ? 11.503 14.430 -19.549 1.00 84.00 99 ASP A C 1
ATOM 744 O O . ASP A 1 99 ? 11.538 15.399 -20.315 1.00 84.00 99 ASP A O 1
ATOM 748 N N . PHE A 1 100 ? 12.366 14.316 -18.531 1.00 83.44 100 PHE A N 1
ATOM 749 C CA . PHE A 1 100 ? 13.382 15.333 -18.252 1.00 83.44 100 PHE A CA 1
ATOM 750 C C . PHE A 1 100 ? 14.468 15.410 -19.331 1.00 83.44 100 PHE A C 1
ATOM 752 O O . PHE A 1 100 ? 14.957 16.497 -19.648 1.00 83.44 100 PHE A O 1
ATOM 759 N N . THR A 1 101 ? 14.855 14.274 -19.906 1.00 84.38 101 THR A N 1
ATOM 760 C CA . THR A 1 101 ? 15.892 14.198 -20.942 1.00 84.38 101 THR A CA 1
ATOM 761 C C . THR A 1 101 ? 15.418 14.835 -22.246 1.00 84.38 101 THR A C 1
ATOM 763 O O . THR A 1 101 ? 16.147 15.625 -22.845 1.00 84.38 101 THR A O 1
ATOM 766 N N . ILE A 1 102 ? 14.180 14.563 -22.660 1.00 83.25 102 ILE A N 1
ATOM 767 C CA . ILE A 1 102 ? 13.555 15.186 -23.831 1.00 83.25 102 ILE A CA 1
ATOM 768 C C . ILE A 1 102 ? 13.431 16.694 -23.611 1.00 83.25 102 ILE A C 1
ATOM 770 O O . ILE A 1 102 ? 13.854 17.462 -24.472 1.00 83.25 102 ILE A O 1
ATOM 774 N N . ALA A 1 103 ? 12.943 17.134 -22.446 1.00 78.50 103 ALA A N 1
ATOM 775 C CA . ALA A 1 103 ? 12.828 18.558 -22.128 1.00 78.50 103 ALA A CA 1
ATOM 776 C C . ALA A 1 103 ? 14.181 19.294 -22.147 1.00 78.50 103 ALA A C 1
ATOM 778 O O . ALA A 1 103 ? 14.246 20.460 -22.532 1.00 78.50 103 ALA A O 1
ATOM 779 N N . LYS A 1 104 ? 15.269 18.616 -21.756 1.00 77.12 104 LYS A N 1
ATOM 780 C CA . LYS A 1 104 ? 16.635 19.157 -21.818 1.00 77.12 104 LYS A CA 1
ATOM 781 C C . LYS A 1 104 ? 17.164 19.259 -23.252 1.00 77.12 104 LYS A C 1
ATOM 783 O O . LYS A 1 104 ? 17.880 20.207 -23.567 1.00 77.12 104 LYS A O 1
ATOM 788 N N . ASN A 1 105 ? 16.843 18.278 -24.095 1.00 78.25 105 ASN A N 1
ATOM 789 C CA . ASN A 1 105 ? 17.363 18.174 -25.459 1.00 78.25 105 ASN A CA 1
ATOM 790 C C . ASN A 1 105 ? 16.545 18.990 -26.474 1.00 78.25 105 ASN A C 1
ATOM 792 O O . ASN A 1 105 ? 17.100 19.496 -27.448 1.00 78.25 105 ASN A O 1
ATOM 796 N N . MET A 1 106 ? 15.240 19.150 -26.248 1.00 61.38 106 MET A N 1
ATOM 797 C CA . MET A 1 106 ? 14.399 20.089 -26.986 1.00 61.38 106 MET A CA 1
ATOM 798 C C . MET A 1 106 ? 14.626 21.507 -26.442 1.00 61.38 106 MET A C 1
ATOM 800 O O . MET A 1 106 ? 14.944 21.705 -25.276 1.00 61.38 106 MET A O 1
ATOM 804 N N . VAL A 1 107 ? 14.493 22.518 -27.301 1.00 53.34 107 VAL A N 1
ATOM 805 C CA . VAL A 1 107 ? 14.936 23.918 -27.116 1.00 53.34 107 VAL A CA 1
ATOM 806 C C . VAL A 1 107 ? 14.158 24.689 -26.020 1.00 53.34 107 VAL A C 1
ATOM 808 O O . VAL A 1 107 ? 14.040 25.904 -26.070 1.00 53.34 107 VAL A O 1
ATOM 811 N N . PHE A 1 108 ? 13.636 24.041 -24.978 1.00 48.44 108 PHE A N 1
ATOM 812 C CA . PHE A 1 108 ? 13.017 24.730 -23.841 1.00 48.44 108 PHE A CA 1
ATOM 813 C C . PHE A 1 108 ? 14.061 25.398 -22.927 1.00 48.44 108 PHE A C 1
ATOM 815 O O . PHE A 1 108 ? 13.795 26.441 -22.335 1.00 48.44 108 PHE A O 1
ATOM 822 N N . SER A 1 109 ? 15.292 24.871 -22.885 1.00 48.59 109 SER A N 1
ATOM 823 C CA . SER A 1 109 ? 16.407 25.460 -22.122 1.00 48.59 109 SER A CA 1
ATOM 824 C C . SER A 1 109 ? 16.946 26.778 -22.701 1.00 48.59 109 SER A C 1
ATOM 826 O O . SER A 1 109 ? 17.646 27.492 -21.988 1.00 48.59 109 SER A O 1
ATOM 828 N N . LYS A 1 110 ? 16.679 27.103 -23.976 1.00 46.09 110 LYS A N 1
ATOM 829 C CA . LYS A 1 110 ? 17.175 28.341 -24.618 1.00 46.09 110 LYS A CA 1
ATOM 830 C C . LYS A 1 110 ? 16.150 29.482 -24.638 1.00 46.09 110 LYS A C 1
ATOM 832 O O . LYS A 1 110 ? 16.5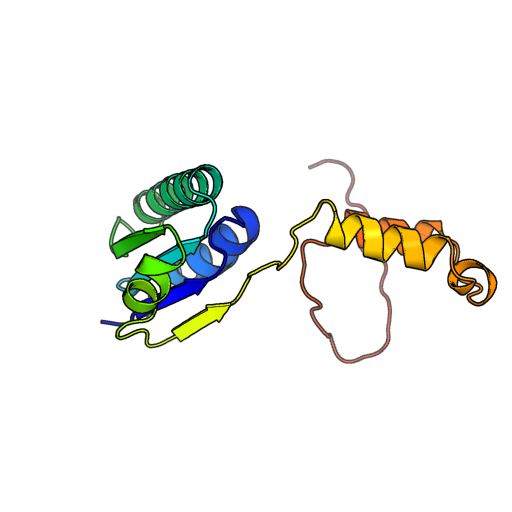19 30.598 -24.981 1.00 46.09 110 LYS A O 1
ATOM 837 N N . LEU A 1 111 ? 14.891 29.213 -24.287 1.00 50.16 111 LEU A N 1
ATOM 838 C CA . LEU A 1 111 ? 13.767 30.153 -24.416 1.00 50.16 111 LEU A CA 1
ATOM 839 C C . LEU A 1 111 ? 13.282 30.752 -23.085 1.00 50.16 111 LEU A C 1
ATOM 841 O O . LEU A 1 111 ? 12.425 31.630 -23.098 1.00 50.16 111 LEU A O 1
ATOM 845 N N . LEU A 1 112 ? 13.838 30.333 -21.944 1.00 50.41 112 LEU A N 1
ATOM 846 C CA . LEU A 1 112 ? 13.508 30.891 -20.631 1.00 50.41 112 LEU A CA 1
ATOM 847 C C . LEU A 1 112 ? 14.748 31.546 -19.999 1.00 50.41 112 LEU A C 1
ATOM 849 O O . LEU A 1 112 ? 15.738 30.853 -19.772 1.00 50.41 112 LEU A O 1
ATOM 853 N N . PRO A 1 113 ? 14.710 32.844 -19.639 1.00 46.00 113 PRO A N 1
ATOM 854 C CA . PRO A 1 113 ? 15.820 33.541 -18.979 1.00 46.00 113 PRO A CA 1
ATOM 855 C C . PRO A 1 113 ? 15.958 33.180 -17.485 1.00 46.00 113 PRO A C 1
ATOM 857 O O . PRO A 1 113 ? 16.522 33.943 -16.705 1.00 46.00 113 PRO A O 1
ATOM 860 N N . ILE A 1 114 ? 15.429 32.031 -17.052 1.00 55.66 114 ILE A N 1
ATOM 861 C CA . ILE A 1 114 ? 15.476 31.605 -15.653 1.00 55.66 114 ILE A CA 1
ATOM 862 C C . ILE A 1 114 ? 16.755 30.781 -15.452 1.00 55.66 114 ILE A C 1
ATOM 864 O O . ILE A 1 114 ? 16.943 29.784 -16.152 1.00 55.66 114 ILE A O 1
ATOM 868 N N . PRO A 1 115 ? 17.639 31.143 -14.503 1.00 46.09 115 PRO A N 1
ATOM 869 C CA . PRO A 1 115 ? 18.855 30.384 -14.247 1.00 46.09 115 PRO A CA 1
ATOM 870 C C . PRO A 1 115 ? 18.524 28.920 -13.934 1.00 46.09 115 PRO A C 1
ATOM 872 O O . PRO A 1 115 ? 17.777 28.633 -12.998 1.00 46.09 115 PRO A O 1
ATOM 875 N N . TRP A 1 116 ? 19.124 27.992 -14.682 1.00 49.38 116 TRP A N 1
ATOM 876 C CA . TRP A 1 116 ? 18.952 26.535 -14.553 1.00 49.38 116 TRP A CA 1
ATOM 877 C C . TRP A 1 116 ? 19.074 26.016 -13.103 1.00 49.38 116 TRP A C 1
ATOM 879 O O . TRP A 1 116 ? 18.415 25.051 -12.720 1.00 49.38 116 TRP A O 1
ATOM 889 N N . ALA A 1 117 ? 19.844 26.702 -12.253 1.00 47.53 117 ALA A N 1
ATOM 890 C CA . ALA A 1 117 ? 19.968 26.401 -10.827 1.00 47.53 117 ALA A CA 1
ATOM 891 C C . ALA A 1 117 ? 18.628 26.434 -10.053 1.00 47.53 117 ALA A C 1
ATOM 893 O O . ALA A 1 117 ? 18.447 25.649 -9.122 1.00 47.53 117 ALA A O 1
ATOM 894 N N . LEU A 1 118 ? 17.673 27.286 -10.446 1.00 46.81 118 LEU A N 1
ATOM 895 C CA . LEU A 1 118 ? 16.351 27.384 -9.812 1.00 46.81 118 LEU A CA 1
ATOM 896 C C . LEU A 1 118 ? 15.414 26.237 -10.224 1.00 46.81 118 LEU A C 1
ATOM 898 O O . LEU A 1 118 ? 14.681 25.729 -9.378 1.00 46.81 118 LEU A O 1
ATOM 902 N N . ALA A 1 119 ? 15.489 25.772 -11.475 1.00 47.38 119 ALA A N 1
ATOM 903 C CA . ALA A 1 119 ? 14.684 24.650 -11.974 1.00 47.38 119 ALA A CA 1
ATOM 904 C C . ALA A 1 119 ? 15.143 23.289 -11.417 1.00 47.38 119 ALA A C 1
ATOM 906 O O . ALA A 1 119 ? 14.340 22.385 -11.204 1.00 47.38 119 ALA A O 1
ATOM 907 N N . VAL A 1 120 ? 16.440 23.133 -11.133 1.00 41.12 120 VAL A N 1
ATOM 908 C CA . VAL A 1 120 ? 16.967 21.894 -10.534 1.00 41.12 120 VAL A CA 1
ATOM 909 C C . VAL A 1 120 ? 16.772 21.867 -9.012 1.00 41.12 120 VAL A C 1
ATOM 911 O O . VAL A 1 120 ? 16.650 20.791 -8.426 1.00 41.12 120 VAL A O 1
ATOM 914 N N . SER A 1 121 ? 16.703 23.032 -8.357 1.00 38.97 121 SER A N 1
ATOM 915 C CA . SER A 1 121 ? 16.361 23.126 -6.931 1.00 38.97 121 SER A CA 1
ATOM 916 C C . SER A 1 121 ? 14.933 22.634 -6.664 1.00 38.97 121 SER A C 1
ATOM 918 O O . SER A 1 121 ? 14.713 21.844 -5.748 1.00 38.97 121 SER A O 1
ATOM 920 N N . SER A 1 122 ? 13.969 22.996 -7.519 1.00 41.56 122 SER A N 1
ATOM 921 C CA . SER A 1 122 ? 12.594 22.493 -7.412 1.00 41.56 122 SER A CA 1
ATOM 922 C C . SER A 1 122 ? 12.474 20.998 -7.727 1.00 41.56 122 SER A C 1
ATOM 924 O O . SER A 1 122 ? 11.689 20.319 -7.077 1.00 41.56 122 SER A O 1
ATOM 926 N N . ALA A 1 123 ? 13.287 20.453 -8.640 1.00 41.12 123 ALA A N 1
ATOM 927 C CA . ALA A 1 123 ? 13.291 19.020 -8.954 1.00 41.12 123 ALA A CA 1
ATOM 928 C C . ALA A 1 123 ? 13.946 18.145 -7.863 1.00 41.12 123 ALA A C 1
ATOM 930 O O . ALA A 1 123 ? 13.525 17.011 -7.656 1.00 41.12 123 ALA A O 1
ATOM 931 N N . ARG A 1 124 ? 14.937 18.663 -7.119 1.00 34.72 124 ARG A N 1
ATOM 932 C CA . ARG A 1 124 ? 15.479 17.983 -5.921 1.00 34.72 124 ARG A CA 1
ATOM 933 C C . ARG A 1 124 ? 14.553 18.077 -4.705 1.00 34.72 124 ARG A C 1
ATOM 935 O O . ARG A 1 124 ? 14.616 17.216 -3.835 1.00 34.72 124 ARG A O 1
ATOM 942 N N . CYS A 1 125 ? 13.694 19.093 -4.656 1.00 33.75 125 CYS A N 1
ATOM 943 C CA . CYS A 1 125 ? 12.700 19.292 -3.600 1.00 33.75 125 CYS A CA 1
ATOM 944 C C . CYS A 1 125 ? 11.299 18.762 -3.948 1.00 33.75 125 CYS A C 1
ATOM 946 O O . CYS A 1 125 ? 10.371 18.997 -3.178 1.00 33.75 125 CYS A O 1
ATOM 948 N N . ALA A 1 126 ? 11.113 18.051 -5.062 1.00 39.12 126 ALA A N 1
ATOM 949 C CA . ALA A 1 126 ? 9.810 17.515 -5.445 1.00 39.12 126 ALA A CA 1
ATOM 950 C C . ALA A 1 126 ? 9.622 16.061 -4.968 1.00 39.12 126 ALA A C 1
ATOM 952 O O . ALA A 1 126 ? 9.856 15.120 -5.723 1.00 39.12 126 ALA A O 1
ATOM 953 N N . PRO A 1 127 ? 9.100 15.875 -3.743 1.00 38.59 127 PRO A N 1
ATOM 954 C CA . PRO A 1 127 ? 8.039 14.898 -3.528 1.00 38.59 127 PRO A CA 1
ATOM 955 C C . PRO A 1 127 ? 6.707 15.570 -3.155 1.00 38.59 127 PRO A C 1
ATOM 957 O O . PRO A 1 127 ? 5.734 14.877 -2.873 1.00 38.59 127 PRO A O 1
ATOM 960 N N . TYR A 1 128 ? 6.630 16.904 -3.142 1.00 35.34 128 TYR A N 1
ATOM 961 C CA . TYR A 1 128 ? 5.415 17.613 -2.748 1.00 35.34 128 TYR A CA 1
ATOM 962 C C . TYR A 1 128 ? 4.559 17.930 -3.979 1.00 35.34 128 TYR A C 1
ATOM 964 O O . TYR A 1 128 ? 4.990 18.722 -4.823 1.00 35.34 128 TYR A O 1
ATOM 972 N N . PRO A 1 129 ? 3.353 17.349 -4.117 1.00 36.94 129 PRO A N 1
ATOM 973 C CA . PRO A 1 129 ? 2.418 17.830 -5.113 1.00 36.94 129 PRO A CA 1
ATOM 974 C C . PRO A 1 129 ? 2.087 19.280 -4.765 1.00 36.94 129 PRO A C 1
ATOM 976 O O . PRO A 1 129 ? 1.848 19.615 -3.605 1.00 36.94 129 PRO A O 1
ATOM 979 N N . CYS A 1 130 ? 2.143 20.126 -5.789 1.00 28.97 130 CYS A N 1
ATOM 980 C CA . CYS A 1 130 ? 1.745 21.524 -5.793 1.00 28.97 130 CYS A CA 1
ATOM 981 C C . CYS A 1 130 ? 0.637 21.831 -4.776 1.00 28.97 130 CYS A C 1
ATOM 983 O O . CYS A 1 130 ? -0.546 21.623 -5.038 1.00 28.97 130 CYS A O 1
ATOM 985 N N . CYS A 1 131 ? 1.024 22.421 -3.647 1.00 25.94 131 CYS A N 1
ATOM 986 C CA . CYS A 1 131 ? 0.145 23.341 -2.957 1.00 25.94 131 CYS A CA 1
ATOM 987 C C . CYS A 1 131 ? 0.054 24.560 -3.882 1.00 25.94 131 CYS A C 1
ATOM 989 O O . CYS A 1 131 ? 0.948 25.407 -3.902 1.00 25.94 131 CYS A O 1
ATOM 991 N N . LEU A 1 132 ? -0.969 24.586 -4.741 1.00 31.94 132 LEU A N 1
ATOM 992 C CA . LEU A 1 132 ? -1.340 25.762 -5.518 1.00 31.94 132 LEU A CA 1
ATOM 993 C C . LEU A 1 132 ? -1.853 26.807 -4.514 1.00 31.94 132 LEU A C 1
ATOM 995 O O . LEU A 1 132 ? -3.051 26.949 -4.281 1.00 31.94 132 LEU A O 1
ATOM 999 N N . ILE A 1 133 ? -0.933 27.498 -3.843 1.00 32.81 133 ILE A N 1
ATOM 1000 C CA . ILE A 1 133 ? -1.271 28.661 -3.032 1.00 32.81 133 ILE A CA 1
ATOM 1001 C C . ILE A 1 133 ? -1.492 29.801 -4.019 1.00 32.81 133 ILE A C 1
ATOM 1003 O O . ILE A 1 133 ? -0.565 30.346 -4.617 1.00 32.81 133 ILE A O 1
ATOM 1007 N N . SER A 1 134 ? -2.773 30.095 -4.221 1.00 34.72 134 SER A N 1
ATOM 1008 C CA . SER A 1 134 ? -3.274 31.348 -4.769 1.00 34.72 134 SER A CA 1
ATOM 1009 C C . SER A 1 134 ? -2.474 32.531 -4.202 1.00 34.72 134 SER A C 1
ATOM 1011 O O . SER A 1 134 ? -2.287 32.608 -2.989 1.00 34.72 134 SER A O 1
ATOM 1013 N N . HIS A 1 135 ? -2.073 33.457 -5.079 1.00 38.62 135 HIS A N 1
ATOM 1014 C CA . HIS A 1 135 ? -1.284 34.681 -4.835 1.00 38.62 135 HIS A CA 1
ATOM 1015 C C . HIS A 1 135 ? 0.248 34.544 -4.915 1.00 38.62 135 HIS A C 1
ATOM 1017 O O . HIS A 1 135 ? 0.965 34.710 -3.936 1.00 38.62 135 HIS A O 1
ATOM 1023 N N . GLY A 1 136 ? 0.759 34.339 -6.132 1.00 40.22 136 GLY A N 1
ATOM 1024 C CA . GLY A 1 136 ? 1.573 35.344 -6.842 1.00 40.22 136 GLY A CA 1
ATOM 1025 C C . GLY A 1 136 ? 2.797 36.005 -6.183 1.00 40.22 136 GLY A C 1
ATOM 1026 O O . GLY A 1 136 ? 3.276 36.985 -6.742 1.00 40.22 136 GLY A O 1
ATOM 1027 N N . ILE A 1 137 ? 3.328 35.534 -5.051 1.00 36.53 137 ILE A N 1
ATOM 1028 C CA . ILE A 1 137 ? 4.558 36.074 -4.450 1.00 36.53 137 ILE A CA 1
ATOM 1029 C C . ILE A 1 137 ? 5.433 34.921 -3.944 1.00 36.53 137 ILE A C 1
ATOM 1031 O O . ILE A 1 137 ? 5.169 34.304 -2.914 1.00 36.53 137 ILE A O 1
ATOM 1035 N N . LEU A 1 138 ? 6.519 34.653 -4.674 1.00 34.72 138 LEU A N 1
ATOM 1036 C CA . LEU A 1 138 ? 7.621 33.794 -4.242 1.00 34.72 138 LEU A CA 1
ATOM 1037 C C . LEU A 1 138 ? 8.300 34.422 -3.016 1.00 34.72 138 LEU A C 1
ATOM 1039 O O . LEU A 1 138 ? 9.060 35.379 -3.153 1.00 34.72 138 LEU A O 1
ATOM 1043 N N . LYS A 1 139 ? 8.075 33.873 -1.817 1.00 31.08 139 LYS A N 1
ATOM 1044 C CA . LYS A 1 139 ? 9.011 34.067 -0.702 1.00 31.08 139 LYS A CA 1
ATOM 1045 C C . LYS A 1 139 ? 10.052 32.943 -0.723 1.00 31.08 139 LYS A C 1
ATOM 1047 O O . LYS A 1 139 ? 9.666 31.775 -0.763 1.00 31.08 139 LYS A O 1
ATOM 1052 N N . PRO A 1 140 ? 11.357 33.260 -0.687 1.00 34.91 140 PRO A N 1
ATOM 1053 C CA . PRO A 1 140 ? 12.391 32.245 -0.593 1.00 34.91 140 PRO A CA 1
ATOM 1054 C C . PRO A 1 140 ? 12.287 31.554 0.768 1.00 34.91 140 PRO A C 1
ATOM 1056 O O . PRO A 1 140 ? 12.316 32.208 1.811 1.00 34.91 140 PRO A O 1
ATOM 1059 N N . CYS A 1 141 ? 12.149 30.228 0.751 1.00 34.62 141 CYS A N 1
ATOM 1060 C CA . CYS A 1 141 ? 12.256 29.404 1.947 1.00 34.62 141 CYS A CA 1
ATOM 1061 C C . CYS A 1 141 ? 13.672 29.588 2.504 1.00 34.62 141 CYS A C 1
ATOM 1063 O O . CYS A 1 141 ? 14.655 29.154 1.898 1.00 34.62 141 CYS A O 1
ATOM 1065 N N . ALA A 1 142 ? 13.778 30.312 3.616 1.00 37.66 142 ALA A N 1
ATOM 1066 C CA . ALA A 1 142 ? 15.032 30.526 4.307 1.00 37.66 142 ALA A CA 1
ATOM 1067 C C . ALA A 1 142 ? 15.616 29.170 4.724 1.00 37.66 142 ALA A C 1
ATOM 1069 O O . ALA A 1 142 ? 14.940 28.353 5.347 1.00 37.66 142 ALA A O 1
ATOM 1070 N N . ARG A 1 143 ? 16.885 28.947 4.370 1.00 38.84 143 ARG A N 1
ATOM 1071 C CA . ARG A 1 143 ? 17.737 27.942 5.008 1.00 38.84 143 ARG A CA 1
ATOM 1072 C C . ARG A 1 143 ? 17.753 28.230 6.508 1.00 38.84 143 ARG A C 1
ATOM 1074 O O . ARG A 1 143 ? 18.269 29.272 6.904 1.00 38.84 143 ARG A O 1
ATOM 1081 N N . THR A 1 144 ? 17.258 27.320 7.334 1.00 33.31 144 THR A N 1
ATOM 1082 C CA . THR A 1 144 ? 17.713 27.233 8.723 1.00 33.31 144 THR A CA 1
ATOM 1083 C C . THR A 1 144 ? 19.022 26.436 8.746 1.00 33.31 144 THR A C 1
ATOM 1085 O O . THR A 1 144 ? 19.066 25.321 8.221 1.00 33.31 144 THR A O 1
ATOM 1088 N N . PRO A 1 145 ? 20.121 26.994 9.282 1.00 34.84 145 PRO A N 1
ATOM 1089 C CA . PRO A 1 145 ? 21.325 26.233 9.567 1.00 34.84 145 PRO A CA 1
ATOM 1090 C C . PRO A 1 145 ? 21.172 25.540 10.929 1.00 34.84 145 PRO A C 1
ATOM 1092 O O . PRO A 1 145 ? 20.861 26.201 11.910 1.00 34.84 145 PRO A O 1
ATOM 1095 N N . GLY A 1 146 ? 21.407 24.225 10.960 1.00 42.62 146 GLY A N 1
ATOM 1096 C CA . GLY A 1 146 ? 21.704 23.431 12.161 1.00 42.62 146 GLY A CA 1
ATOM 1097 C C . GLY A 1 146 ? 20.680 23.468 13.303 1.00 42.62 146 GLY A C 1
ATOM 1098 O O . GLY A 1 146 ? 20.827 24.285 14.201 1.00 42.62 146 GLY A O 1
ATOM 1099 N N . CYS A 1 147 ? 19.711 22.547 13.282 1.00 33.78 147 CYS A N 1
ATOM 1100 C CA . CYS A 1 147 ? 19.003 21.940 14.423 1.00 33.78 147 CYS A CA 1
ATOM 1101 C C . CYS A 1 147 ? 18.043 20.872 13.886 1.00 33.78 147 CYS A C 1
ATOM 1103 O O . CYS A 1 147 ? 17.406 21.145 12.841 1.00 33.78 147 CYS A O 1
#

Foldseek 3Di:
DAEEEEAALLPLVVLCVVVLVLCQDPVRVQYEYEYEDQDPVSQVVSQVVVCVSNVPRSVVRYHYHYAYRPVCPCVRPPPHPYYHYDDDPCPCPPPVVVVVVCCVVPCVVVPDPDPPVVVVVVVVVPPDDDPVPPDDDDDDPDDDPDD

Radius of gyration: 19.08 Å; chains: 1; bounding box: 38×46×46 Å

InterPro domains:
  IPR001088 Glycoside hydrolase, family 4 [PF02056] (3-105)
  IPR001088 Glycoside hydrolase, family 4 [PR00732] (3-18)
  IPR001088 Glycoside hydrolase, family 4 [PR00732] (76-92)
  IPR001088 Glycoside hydrolase, family 4 [PTHR32092] (1-105)
  IPR036291 NAD(P)-binding domain superfamily [SSF51735] (1-106)
  IPR053715 Glycosyl Hydrolase 4 Enzyme Superfamily [G3DSA:3.90.1820.10] (1-110)